Protein AF-A0ABD4TZD6-F1 (afdb_monomer)

Mean predicted aligned error: 3.5 Å

pLDDT: mean 90.43, std 4.09, range [78.31, 95.19]

Organism: Streptococcus anginosus (NCBI:txid1328)

Structure (mmCIF, N/CA/C/O backbone):
data_AF-A0ABD4TZD6-F1
#
_entry.id   AF-A0ABD4TZD6-F1
#
loop_
_atom_site.group_PDB
_atom_site.id
_atom_site.typ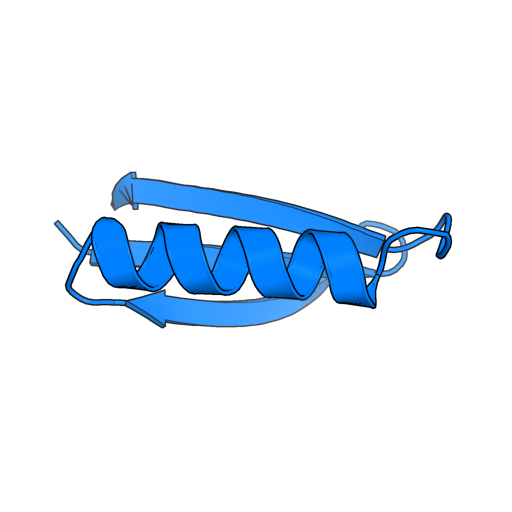e_symbol
_atom_site.label_atom_id
_atom_site.label_alt_id
_atom_site.label_comp_id
_atom_site.label_asym_id
_atom_site.label_entity_id
_atom_site.label_seq_id
_atom_site.pdbx_PDB_ins_code
_atom_site.Cartn_x
_atom_site.Cartn_y
_atom_site.Cartn_z
_atom_site.occupancy
_atom_site.B_iso_or_equiv
_atom_site.auth_seq_id
_atom_site.auth_comp_id
_atom_site.auth_asym_id
_atom_site.auth_atom_id
_atom_site.pdbx_PDB_model_num
ATOM 1 N N . MET A 1 1 ? -18.003 -1.328 5.708 1.00 80.25 1 MET A N 1
ATOM 2 C CA . MET A 1 1 ? -16.825 -0.485 5.447 1.00 80.25 1 MET A CA 1
ATOM 3 C C . MET A 1 1 ? -15.590 -1.347 5.562 1.00 80.25 1 MET A C 1
ATOM 5 O O . MET A 1 1 ? -15.158 -1.669 6.665 1.00 80.25 1 MET A O 1
ATOM 9 N N . GLN A 1 2 ? -15.087 -1.771 4.416 1.00 86.44 2 GLN A N 1
ATOM 10 C CA . GLN A 1 2 ? -13.853 -2.512 4.253 1.00 86.44 2 GLN A CA 1
ATOM 11 C C . GLN A 1 2 ? -12.882 -1.628 3.473 1.00 86.44 2 GLN A C 1
ATOM 13 O O . GLN A 1 2 ? -13.264 -0.851 2.605 1.00 86.44 2 GLN A O 1
ATOM 18 N N . TYR A 1 3 ? -11.612 -1.681 3.838 1.00 92.56 3 TYR A N 1
ATOM 19 C CA . TYR A 1 3 ? -10.574 -0.852 3.245 1.00 92.56 3 TYR A CA 1
ATOM 20 C C . TYR A 1 3 ? -9.621 -1.770 2.508 1.00 92.56 3 TYR A C 1
ATOM 22 O O . TYR A 1 3 ? -9.214 -2.791 3.050 1.00 92.56 3 TYR A O 1
ATOM 30 N N . LYS A 1 4 ? -9.236 -1.411 1.294 1.00 93.69 4 LYS A N 1
ATOM 31 C CA . LYS A 1 4 ? -8.286 -2.182 0.498 1.00 93.69 4 LYS A CA 1
ATOM 32 C C . LYS A 1 4 ? -7.109 -1.301 0.149 1.00 93.69 4 LYS A C 1
ATOM 34 O O . LYS A 1 4 ? -7.303 -0.146 -0.215 1.00 93.69 4 LYS A O 1
ATOM 39 N N . VAL A 1 5 ? -5.900 -1.825 0.269 1.00 93.94 5 VAL A N 1
ATOM 40 C CA . 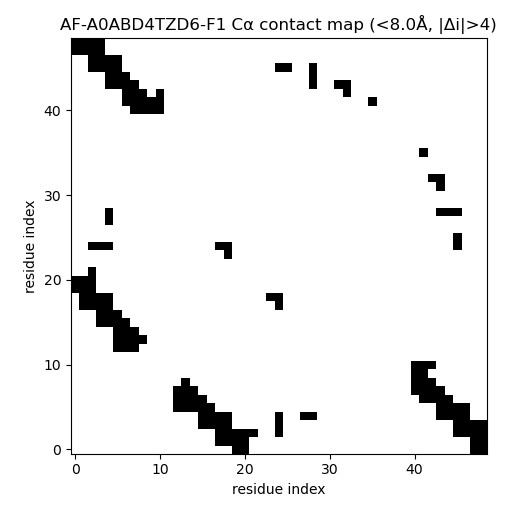VAL A 1 5 ? -4.693 -1.203 -0.273 1.00 93.94 5 VAL A CA 1
ATOM 41 C C . VAL A 1 5 ? -4.247 -2.054 -1.448 1.00 93.94 5 VAL A C 1
ATOM 43 O O . VAL A 1 5 ? -4.031 -3.250 -1.290 1.00 93.94 5 VAL A O 1
ATOM 46 N N . ILE A 1 6 ? -4.167 -1.443 -2.623 1.00 94.25 6 ILE A N 1
ATOM 47 C CA . ILE A 1 6 ? -3.801 -2.098 -3.873 1.00 94.25 6 ILE A CA 1
ATOM 48 C C . ILE A 1 6 ? -2.420 -1.595 -4.261 1.00 94.25 6 ILE A C 1
ATOM 50 O O . ILE A 1 6 ? -2.203 -0.385 -4.390 1.00 94.25 6 ILE A O 1
ATOM 54 N N . VAL A 1 7 ? -1.495 -2.527 -4.430 1.00 93.25 7 VAL A N 1
ATOM 55 C CA . VAL A 1 7 ? -0.171 -2.277 -4.980 1.00 93.25 7 VAL A CA 1
ATOM 56 C C . VAL A 1 7 ? -0.212 -2.670 -6.446 1.00 93.25 7 VAL A C 1
ATOM 58 O O . VAL A 1 7 ? -0.629 -3.772 -6.797 1.00 93.25 7 VAL A O 1
ATOM 61 N N . TYR A 1 8 ? 0.212 -1.751 -7.298 1.00 92.88 8 TYR A N 1
ATOM 62 C CA . TYR A 1 8 ? 0.394 -1.988 -8.713 1.00 92.88 8 TYR A CA 1
ATOM 63 C C . TYR A 1 8 ? 1.877 -1.958 -9.044 1.00 92.88 8 TYR A C 1
ATOM 65 O O . TYR A 1 8 ? 2.584 -1.051 -8.597 1.00 92.88 8 TYR A O 1
ATOM 73 N N . PHE A 1 9 ? 2.305 -2.894 -9.878 1.00 90.94 9 PHE A N 1
ATOM 74 C CA . PHE A 1 9 ? 3.605 -2.891 -10.528 1.00 90.94 9 PHE A CA 1
ATOM 75 C C . PHE A 1 9 ? 3.387 -2.846 -12.037 1.00 90.94 9 PHE A C 1
ATOM 77 O O . PHE A 1 9 ? 2.639 -3.654 -12.579 1.00 90.94 9 PHE A O 1
ATOM 84 N N . ASP A 1 10 ? 3.985 -1.863 -12.708 1.00 89.56 10 ASP A N 1
ATOM 85 C CA . ASP A 1 10 ? 3.814 -1.646 -14.151 1.00 89.56 10 ASP A CA 1
ATOM 86 C C . ASP A 1 10 ? 2.330 -1.571 -14.578 1.00 89.56 10 ASP A C 1
ATOM 88 O O . ASP A 1 10 ? 1.884 -2.170 -15.551 1.00 89.56 10 ASP A O 1
ATOM 92 N N . ASN A 1 11 ? 1.527 -0.849 -13.785 1.00 84.75 11 ASN A N 1
ATOM 93 C CA . ASN A 1 11 ? 0.068 -0.716 -13.934 1.00 84.75 11 ASN A CA 1
ATOM 94 C C . ASN A 1 11 ? -0.746 -2.023 -13.835 1.00 84.75 11 ASN A C 1
ATOM 96 O O . ASN A 1 11 ? -1.963 -1.984 -14.021 1.00 84.75 11 ASN A O 1
ATOM 100 N N . MET A 1 12 ? -0.132 -3.153 -13.485 1.00 90.88 12 MET A N 1
ATOM 101 C CA . MET A 1 12 ? -0.829 -4.401 -13.169 1.00 90.88 12 MET A CA 1
ATOM 102 C C . MET A 1 12 ? -1.002 -4.543 -11.661 1.00 90.88 12 MET A C 1
ATOM 104 O O . MET A 1 12 ? -0.152 -4.095 -10.896 1.00 90.88 12 MET A O 1
ATOM 108 N N . VAL A 1 13 ? -2.112 -5.145 -11.224 1.00 90.69 13 VAL A N 1
ATOM 109 C CA . VAL A 1 13 ? -2.332 -5.441 -9.803 1.00 90.69 13 VAL A CA 1
ATOM 110 C C . VAL A 1 13 ? -1.336 -6.511 -9.377 1.00 90.69 13 VAL A C 1
ATOM 112 O O . VAL A 1 13 ? -1.385 -7.630 -9.877 1.00 90.69 13 VAL A O 1
ATOM 115 N N . ASP A 1 14 ? -0.454 -6.143 -8.458 1.00 91.62 14 ASP A N 1
ATOM 116 C CA . ASP A 1 14 ? 0.560 -7.030 -7.895 1.00 91.62 14 ASP A CA 1
ATOM 117 C C . ASP A 1 14 ? 0.045 -7.640 -6.585 1.00 91.62 14 ASP A C 1
ATOM 119 O O . ASP A 1 14 ? -0.005 -8.856 -6.420 1.00 91.62 14 ASP A O 1
ATOM 123 N N . GLU A 1 15 ? -0.454 -6.791 -5.680 1.00 91.75 15 GLU A N 1
ATOM 124 C CA . GLU A 1 15 ? -0.915 -7.214 -4.358 1.00 91.75 15 GLU A CA 1
ATOM 125 C C . GLU A 1 15 ? -2.173 -6.448 -3.922 1.00 91.75 15 GLU A C 1
ATOM 127 O O . GLU A 1 15 ? -2.306 -5.241 -4.145 1.00 91.75 15 GLU A O 1
ATOM 132 N N . ILE A 1 16 ? -3.104 -7.151 -3.266 1.00 92.75 16 ILE A N 1
ATOM 133 C CA . ILE A 1 16 ? -4.307 -6.569 -2.657 1.00 92.75 16 ILE A CA 1
ATOM 134 C C . ILE A 1 16 ? -4.319 -6.928 -1.173 1.00 92.75 16 ILE A C 1
A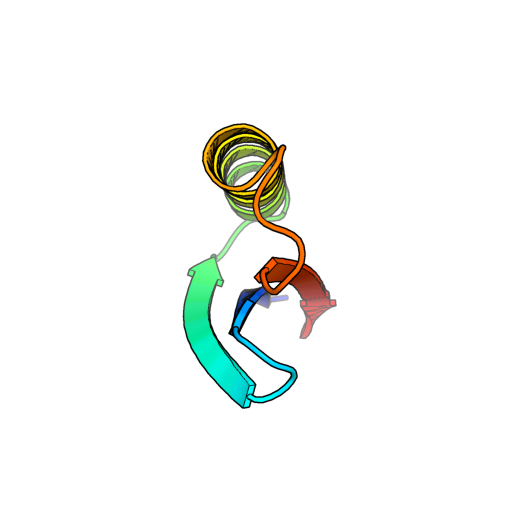TOM 136 O O . ILE A 1 16 ? -4.371 -8.097 -0.801 1.00 92.75 16 ILE A O 1
ATOM 140 N N . LEU A 1 17 ? -4.330 -5.906 -0.323 1.00 91.94 17 LEU A N 1
ATOM 141 C CA . LEU A 1 17 ? -4.366 -6.041 1.128 1.00 91.94 17 LEU A CA 1
ATOM 142 C C . LEU A 1 17 ? -5.702 -5.526 1.657 1.00 91.94 17 LEU A C 1
ATOM 144 O O . LEU A 1 17 ? -6.024 -4.346 1.506 1.00 91.94 17 LEU 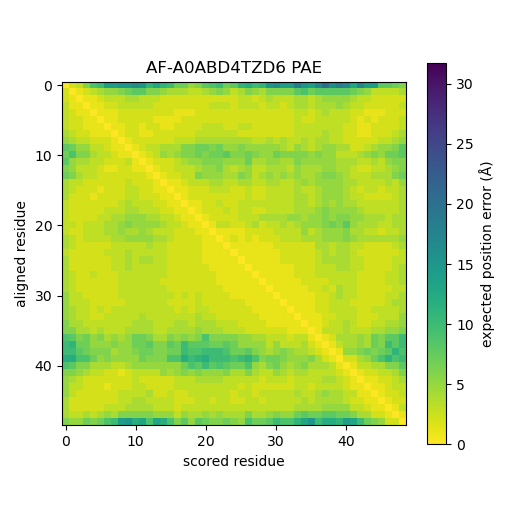A O 1
ATOM 148 N N . GLU A 1 18 ? -6.476 -6.398 2.297 1.00 93.44 18 GLU A N 1
ATOM 149 C CA . GLU A 1 18 ? -7.774 -6.050 2.873 1.00 93.44 18 GLU A CA 1
ATOM 150 C C . GLU A 1 18 ? -7.669 -5.735 4.371 1.00 93.44 18 GLU A C 1
ATOM 152 O O . GLU A 1 18 ? -7.019 -6.431 5.149 1.00 93.44 18 GLU A O 1
ATOM 157 N N . PHE A 1 19 ? -8.366 -4.688 4.800 1.00 92.62 19 PHE A N 1
ATOM 158 C CA . PHE A 1 19 ? -8.353 -4.175 6.161 1.00 92.62 19 PHE A CA 1
ATOM 159 C C . PHE A 1 19 ? -9.770 -3.866 6.637 1.00 92.62 19 PHE A C 1
ATOM 161 O O . PHE A 1 19 ? -10.598 -3.318 5.914 1.00 92.62 19 PHE A O 1
ATOM 168 N N . LYS A 1 20 ? -10.030 -4.137 7.918 1.00 91.19 20 LYS A N 1
ATOM 169 C CA . LYS A 1 20 ? -11.309 -3.806 8.569 1.00 91.19 20 LYS A CA 1
ATOM 170 C C . LYS A 1 20 ? -11.390 -2.352 9.042 1.00 91.19 20 LYS A C 1
ATOM 172 O O . LYS A 1 20 ? -12.475 -1.862 9.323 1.00 91.19 20 LYS A O 1
ATOM 177 N N . THR A 1 21 ? -10.254 -1.660 9.167 1.00 92.88 21 THR A N 1
ATOM 178 C CA . THR A 1 21 ? -10.195 -0.294 9.705 1.00 92.88 21 THR A CA 1
ATOM 179 C C . THR A 1 21 ? -9.364 0.636 8.825 1.00 92.88 21 THR A C 1
ATOM 181 O O . THR A 1 21 ? -8.294 0.273 8.329 1.00 92.88 21 THR A O 1
ATOM 184 N N . LY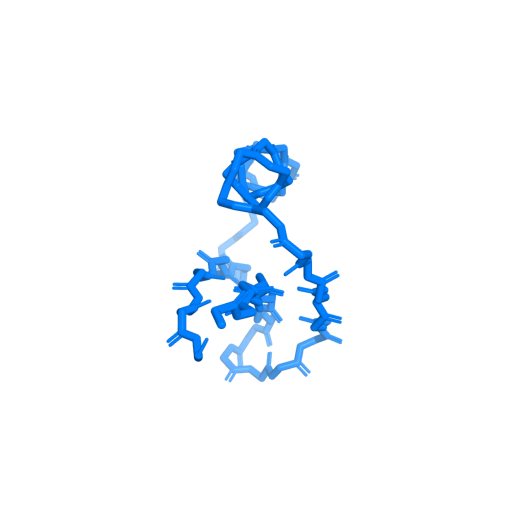S A 1 22 ? -9.821 1.889 8.701 1.00 91.94 22 LYS A N 1
ATOM 185 C CA . LYS A 1 22 ? -9.137 2.944 7.937 1.00 91.94 22 LYS A CA 1
ATOM 186 C C . LYS A 1 22 ? -7.716 3.197 8.427 1.00 91.94 22 LYS A C 1
ATOM 188 O O . LYS A 1 22 ? -6.813 3.457 7.637 1.00 91.94 22 LYS A O 1
ATOM 193 N N . GLY A 1 23 ? -7.527 3.150 9.746 1.00 93.00 23 GLY A N 1
ATOM 194 C CA . GLY A 1 23 ? -6.240 3.410 10.385 1.00 93.00 23 GLY A CA 1
ATOM 195 C C . GLY A 1 23 ? -5.179 2.383 9.993 1.00 93.00 23 GLY A C 1
ATOM 196 O O . GLY A 1 23 ? -4.056 2.768 9.671 1.00 93.00 23 GLY A O 1
ATOM 197 N N . ALA A 1 24 ? -5.545 1.096 9.962 1.00 92.38 24 ALA A N 1
ATOM 198 C CA . ALA A 1 24 ? -4.645 0.032 9.526 1.00 92.38 24 ALA A CA 1
ATOM 199 C C . ALA A 1 24 ? -4.285 0.179 8.040 1.00 92.38 24 ALA A C 1
ATOM 201 O O . ALA A 1 24 ? -3.102 0.185 7.701 1.00 92.38 24 ALA A O 1
ATOM 202 N N . ALA A 1 25 ? -5.285 0.424 7.183 1.00 93.25 25 ALA A N 1
ATOM 203 C CA . ALA A 1 25 ? -5.071 0.652 5.754 1.00 93.25 25 ALA A CA 1
ATOM 204 C C . ALA A 1 25 ? -4.146 1.853 5.485 1.00 93.25 25 ALA A C 1
ATOM 206 O O . ALA A 1 25 ? -3.202 1.749 4.706 1.00 93.25 25 ALA A O 1
ATOM 207 N N . ARG A 1 26 ? -4.344 2.982 6.184 1.00 93.69 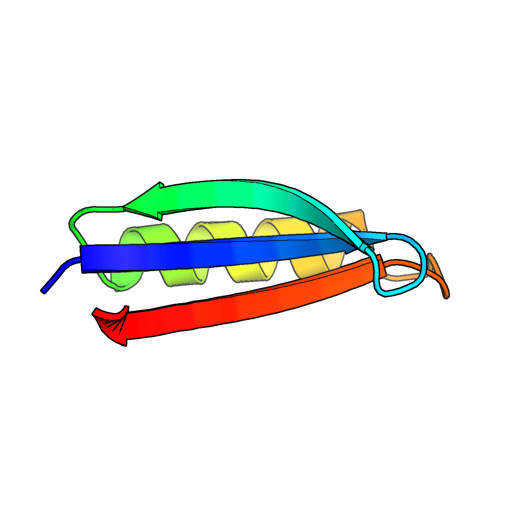26 ARG A N 1
ATOM 208 C CA . ARG A 1 26 ? -3.471 4.163 6.063 1.00 93.69 26 ARG A CA 1
ATOM 209 C C . ARG A 1 26 ? -2.033 3.889 6.491 1.00 93.69 26 ARG A C 1
ATOM 211 O O . ARG A 1 26 ? -1.115 4.325 5.799 1.00 93.69 26 ARG A O 1
ATOM 218 N N . LYS A 1 27 ? -1.828 3.194 7.617 1.00 95.19 27 LYS A N 1
ATOM 219 C CA . LYS A 1 27 ? -0.480 2.824 8.079 1.00 95.19 27 LYS A CA 1
ATOM 220 C C . LYS A 1 27 ? 0.226 1.946 7.046 1.00 95.19 27 LYS A C 1
ATOM 222 O O . LYS A 1 27 ? 1.382 2.211 6.724 1.00 95.19 27 LYS A O 1
ATOM 227 N N . CYS A 1 28 ? -0.483 0.961 6.496 1.00 92.81 28 CYS A N 1
ATOM 228 C CA . CYS A 1 28 ? 0.069 0.063 5.490 1.00 92.81 28 CYS A CA 1
ATOM 229 C C . CYS A 1 28 ? 0.391 0.801 4.181 1.00 92.81 28 CYS A C 1
ATOM 231 O O . CYS A 1 28 ? 1.502 0.690 3.673 1.00 92.81 28 CYS A O 1
ATOM 233 N N . LEU A 1 29 ? -0.511 1.663 3.698 1.00 93.75 29 LEU A N 1
ATOM 234 C CA . LEU A 1 29 ? -0.268 2.492 2.514 1.00 93.75 29 LEU A CA 1
ATOM 235 C C . LEU A 1 29 ? 0.966 3.393 2.676 1.00 93.75 29 LEU A C 1
ATOM 237 O O . LEU A 1 29 ? 1.756 3.507 1.743 1.00 93.75 29 LEU A O 1
ATOM 241 N N . ALA A 1 30 ? 1.162 4.018 3.840 1.00 93.50 30 ALA A N 1
ATOM 242 C CA . ALA A 1 30 ? 2.343 4.843 4.097 1.00 93.50 30 ALA A CA 1
ATOM 243 C C . ALA A 1 30 ? 3.641 4.016 4.095 1.00 93.50 30 ALA A C 1
ATOM 245 O O . ALA A 1 30 ? 4.629 4.427 3.489 1.00 93.50 30 ALA A O 1
ATOM 246 N N . GLN A 1 31 ? 3.629 2.833 4.719 1.00 93.81 31 GLN A N 1
ATOM 247 C CA . GLN A 1 31 ? 4.772 1.916 4.687 1.00 93.81 31 GLN A CA 1
ATOM 248 C C . GLN A 1 31 ? 5.102 1.457 3.266 1.00 93.81 31 GLN A C 1
ATOM 250 O O . GLN A 1 31 ? 6.265 1.502 2.878 1.00 93.81 31 GLN A O 1
ATOM 255 N N . LEU A 1 32 ? 4.097 1.065 2.479 1.00 91.69 32 LEU A N 1
ATOM 256 C CA . LEU A 1 32 ? 4.287 0.614 1.099 1.00 91.69 32 LEU A CA 1
ATOM 257 C C . LEU A 1 32 ? 4.788 1.757 0.214 1.00 91.69 32 LEU A C 1
ATOM 259 O O . LEU A 1 32 ? 5.758 1.579 -0.515 1.00 91.69 32 LEU A O 1
ATOM 263 N N . LYS A 1 33 ? 4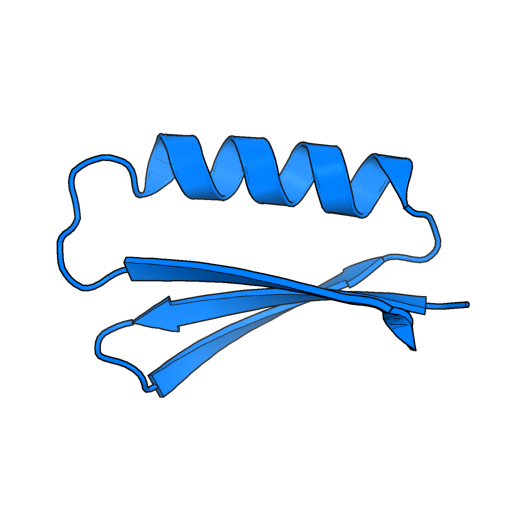.216 2.960 0.335 1.00 90.25 33 LYS A N 1
ATOM 264 C CA 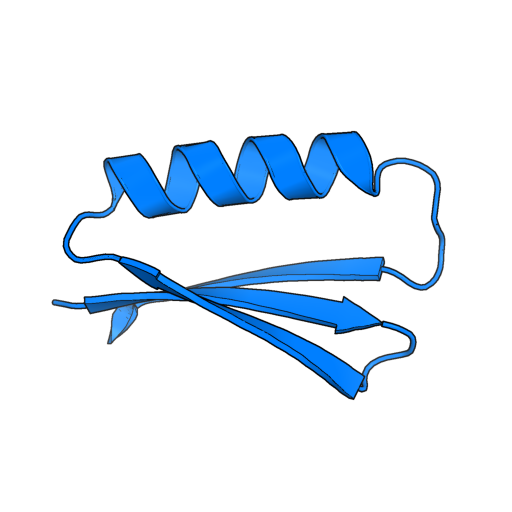. LYS A 1 33 ? 4.718 4.142 -0.382 1.00 90.25 33 LYS A CA 1
ATOM 265 C C . LYS A 1 33 ? 6.179 4.437 -0.062 1.00 90.25 33 LYS A C 1
ATOM 267 O O . LYS A 1 33 ? 6.920 4.753 -0.981 1.00 90.25 33 LYS A O 1
ATOM 272 N N . ASN A 1 34 ? 6.602 4.296 1.194 1.00 92.38 34 ASN A N 1
ATOM 273 C CA . ASN A 1 34 ? 8.007 4.463 1.564 1.00 92.38 34 ASN A CA 1
ATOM 274 C C . ASN A 1 34 ? 8.888 3.318 1.046 1.00 92.38 34 ASN A C 1
ATOM 276 O O . ASN A 1 34 ? 9.964 3.579 0.522 1.00 92.38 34 ASN A O 1
ATOM 280 N N . LYS A 1 35 ? 8.435 2.062 1.139 1.00 90.06 35 LYS A N 1
ATOM 281 C CA . LYS A 1 35 ? 9.162 0.880 0.641 1.00 90.06 35 LYS A CA 1
ATOM 282 C C . LYS A 1 35 ? 9.414 0.957 -0.866 1.00 90.06 35 LYS A C 1
ATOM 284 O O . LYS A 1 35 ? 10.496 0.616 -1.335 1.00 90.06 35 LYS A O 1
ATOM 289 N N . TYR A 1 36 ? 8.414 1.414 -1.612 1.00 88.38 36 TYR A N 1
ATOM 290 C CA . TYR A 1 36 ? 8.478 1.574 -3.060 1.00 88.38 36 TYR A CA 1
ATOM 291 C C . TYR A 1 36 ? 8.883 2.990 -3.491 1.00 88.38 36 TYR A C 1
ATOM 293 O O . TYR A 1 36 ? 8.933 3.277 -4.687 1.00 88.38 36 TYR A O 1
ATOM 301 N N . SER A 1 37 ? 9.209 3.877 -2.545 1.00 80.50 37 SER A N 1
ATOM 302 C CA . SER A 1 37 ? 9.694 5.226 -2.835 1.00 80.50 37 SER A CA 1
ATOM 303 C C . SER A 1 37 ? 11.022 5.126 -3.579 1.00 80.50 37 SER A C 1
ATOM 305 O O . SER A 1 37 ? 12.045 4.775 -2.999 1.00 80.50 37 SER A O 1
ATOM 307 N N . GLY A 1 38 ? 10.999 5.423 -4.878 1.00 82.50 38 GLY A N 1
ATOM 308 C CA . GLY A 1 38 ? 12.153 5.304 -5.775 1.00 82.50 38 GLY A CA 1
ATOM 309 C C . GLY A 1 38 ? 11.998 4.228 -6.849 1.00 82.50 38 GLY A C 1
ATOM 310 O O . GLY A 1 38 ? 12.747 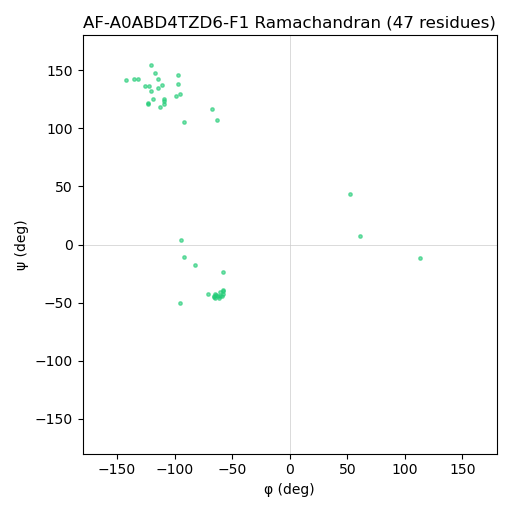4.228 -7.823 1.00 82.50 38 GLY A O 1
ATOM 311 N N . GLN A 1 39 ? 10.989 3.362 -6.742 1.00 85.19 39 GLN A N 1
ATOM 312 C CA . GLN A 1 39 ? 10.664 2.403 -7.790 1.00 85.19 39 GLN A CA 1
ATOM 313 C C . GLN A 1 39 ? 9.623 3.012 -8.734 1.00 85.19 39 GLN A C 1
ATOM 315 O O . GLN A 1 39 ? 8.449 3.128 -8.398 1.00 85.19 39 GLN A O 1
ATOM 320 N N . ARG A 1 40 ? 10.057 3.413 -9.936 1.00 78.31 40 ARG A N 1
ATOM 321 C CA . ARG A 1 40 ? 9.211 4.100 -10.935 1.00 78.31 40 ARG A CA 1
ATOM 322 C C . ARG A 1 40 ? 7.968 3.317 -11.370 1.00 78.31 40 ARG A C 1
ATOM 324 O O . ARG A 1 40 ? 7.019 3.928 -11.844 1.00 78.31 40 ARG A O 1
ATOM 331 N N . LEU A 1 41 ? 7.997 1.996 -11.235 1.00 88.06 41 LEU A N 1
ATOM 332 C CA . LEU A 1 41 ? 6.938 1.099 -11.693 1.00 88.06 41 LEU A CA 1
ATOM 333 C C . LEU A 1 41 ? 5.885 0.814 -10.617 1.00 88.06 41 LEU A C 1
ATOM 335 O O . LEU A 1 41 ? 4.849 0.243 -10.941 1.00 88.06 41 LEU A O 1
ATOM 339 N N . TYR A 1 42 ? 6.132 1.198 -9.360 1.00 88.62 42 TYR A N 1
ATOM 340 C CA . TYR A 1 42 ? 5.221 0.896 -8.263 1.00 88.62 42 TYR A CA 1
ATOM 341 C C . TYR A 1 42 ? 4.251 2.043 -7.986 1.00 88.62 42 TYR A C 1
ATOM 343 O O . TYR A 1 42 ? 4.644 3.191 -7.767 1.00 88.62 42 TYR A O 1
ATOM 351 N N . LYS A 1 43 ? 2.965 1.704 -7.910 1.00 90.81 43 LYS A N 1
ATOM 352 C CA . LYS A 1 43 ? 1.885 2.601 -7.492 1.00 90.81 43 LYS A CA 1
ATOM 353 C C . LYS A 1 43 ? 1.120 1.950 -6.348 1.00 90.81 43 LYS A C 1
ATOM 355 O O . LYS A 1 43 ? 0.807 0.773 -6.407 1.00 90.81 43 LYS A O 1
ATOM 360 N N . VAL A 1 44 ? 0.790 2.712 -5.311 1.00 92.31 44 VAL A N 1
ATOM 361 C CA . VAL A 1 44 ? 0.009 2.209 -4.169 1.00 92.31 44 VAL A CA 1
ATOM 362 C C . VAL A 1 44 ? -1.236 3.070 -4.004 1.00 92.31 44 VAL A C 1
ATOM 364 O O . VAL A 1 44 ? -1.130 4.285 -3.807 1.00 92.31 44 VAL A O 1
ATOM 367 N N . GLU A 1 45 ? -2.410 2.449 -4.059 1.00 91.56 45 GLU A N 1
ATOM 368 C CA . GLU A 1 45 ? -3.712 3.095 -3.880 1.00 91.56 45 GLU A CA 1
ATOM 369 C C . GLU A 1 45 ? -4.473 2.482 -2.709 1.00 91.56 45 GLU A C 1
ATOM 371 O O . GLU A 1 45 ? -4.270 1.328 -2.352 1.00 91.56 45 GLU A O 1
ATOM 376 N N . MET A 1 46 ? -5.376 3.255 -2.111 1.00 92.88 46 MET A N 1
ATOM 377 C CA . MET A 1 46 ? -6.308 2.761 -1.104 1.00 92.88 46 MET A CA 1
ATOM 378 C C . MET A 1 46 ? -7.730 2.996 -1.599 1.00 92.88 46 MET A C 1
ATOM 380 O O . MET A 1 46 ? -8.052 4.103 -2.029 1.00 92.88 46 MET A O 1
ATOM 384 N N . ARG A 1 47 ? -8.571 1.968 -1.517 1.00 92.31 47 ARG A N 1
ATOM 385 C CA . ARG A 1 47 ? -10.004 2.029 -1.810 1.00 92.31 47 ARG A CA 1
ATOM 386 C C . ARG A 1 47 ? -10.825 1.714 -0.566 1.00 92.31 47 ARG A C 1
ATOM 388 O O . ARG A 1 47 ? -10.402 0.946 0.295 1.00 92.31 47 ARG A O 1
ATOM 395 N N . GLU A 1 48 ? -11.983 2.350 -0.478 1.00 89.81 48 GLU A N 1
ATOM 396 C CA . GLU A 1 48 ? -13.006 2.116 0.541 1.00 89.81 48 GLU A CA 1
ATOM 397 C C . GLU A 1 48 ? -14.190 1.416 -0.146 1.00 89.81 48 GLU A C 1
ATOM 399 O O . GLU A 1 48 ? -14.674 1.921 -1.157 1.00 89.81 48 GLU A O 1
ATOM 404 N N . GLU A 1 49 ? -14.605 0.259 0.378 1.00 79.62 49 GLU A N 1
ATOM 405 C CA . GLU A 1 49 ? -15.810 -0.505 -0.004 1.00 79.62 49 GLU A CA 1
ATOM 406 C C . GLU A 1 49 ? -16.830 -0.577 1.147 1.00 79.62 49 GLU A C 1
ATOM 408 O O . GLU A 1 49 ? -16.441 -0.628 2.344 1.00 79.62 49 GLU A O 1
#

Solvent-accessible surface area (backbone atoms only — not comparable to full-atom values): 2799 Å² total; per-residue (Å²): 112,40,25,35,34,38,35,23,47,75,87,37,83,71,47,79,46,80,29,78,39,68,68,59,36,52,54,51,50,54,50,50,48,57,74,40,61,86,44,90,50,53,48,75,49,76,49,81,83

Foldseek 3Di:
DKKWKFKFFQNHTDDIDIDPDPVVNVVVQVVVCVVCVVPPRIDIDMDDD

InterPro domains:
  IPR055628 Domain of unknown function DUF7204 [PF23834] (1-48)

Radius of gyration: 10.43 Å; Cα contacts (8 Å, |Δi|>4): 85; chains: 1; bounding box: 29×12×24 Å

Secondary structure (DSSP, 8-state):
--EEEEEEETTEEEEEEEESSHHHHHHHHHHHHHHTTT-TTEEEEEEE-

Sequence (49 aa):
MQYKVIVYFDNMVDEILEFKTKGAARKCLAQLKNKYSGQRLYKVEMREE

Nearest PDB structures (foldseek):
  7cmm-assembly3_C  TM=7.965E-01  e=6.138E+00  Homo sapiens
  7typ-assembly2_B  TM=8.245E-01  e=7.896E+00  Homo sapiens
  8ckb-assembly1_I004  TM=3.557E-01  e=2.242E+00  Bacteroides phage crAss001